Protein AF-A0A1X0S242-F1 (afdb_monomer_lite)

Organism: Rhizopus microsporus (NCBI:txid58291)

Secondary structure (DSSP, 8-state):
-HHHHHHHHHHHHHHHHHHHHHHHTHHHHHH-HHHHHHHHHHHHHHHH-TT----HHHHHHHHHTPPP----TT--SSTHHHHHHHHHHHHHHHH------

Foldseek 3Di:
DVVVVVLLVQLLVLLVLLLVLCVVLVQLCVQDVVSVVVSVVLLVCSVVDSNDDRPSVVNNVVSVPDDRPPDDDDPDDDCPVVSVVSSVVSVVSNPPDDPDD

Radius of gyration: 15.32 Å; chains: 1; bounding box: 39×18×52 Å

Sequence (101 aa):
MPYIYTQQFYYINSAYKLNEIIQQYQHIIKQDPVARCMIGFVAAQLIRDPTFSLPVESIEDWLKSREPIKDTDNVTSENNSDLNTLMDILKGICYESPSEE

pLDDT: mean 78.46, std 15.27, range [37.0, 92.62]

Structure (mmCIF, N/CA/C/O backbone):
data_AF-A0A1X0S242-F1
#
_entry.id   AF-A0A1X0S242-F1
#
loop_
_atom_site.group_PDB
_atom_site.id
_atom_site.type_symbol
_atom_site.label_atom_id
_atom_site.label_alt_id
_atom_site.label_comp_id
_atom_site.label_asym_id
_atom_site.label_entity_id
_atom_site.label_seq_id
_atom_site.pdbx_PDB_ins_code
_atom_site.Cartn_x
_atom_site.Cartn_y
_atom_site.Cartn_z
_atom_site.occupancy
_atom_site.B_iso_or_equiv
_atom_site.auth_seq_id
_atom_site.auth_comp_id
_atom_site.auth_asym_id
_atom_site.auth_atom_id
_atom_site.pdbx_PDB_model_num
ATOM 1 N N . MET A 1 1 ? 14.494 4.717 -27.806 1.00 46.56 1 MET A N 1
ATOM 2 C CA . MET A 1 1 ? 13.450 3.854 -27.215 1.00 46.56 1 MET A CA 1
ATOM 3 C C . MET A 1 1 ? 12.647 4.650 -26.180 1.00 46.56 1 MET A C 1
ATOM 5 O O . MET A 1 1 ? 13.072 4.715 -25.038 1.00 46.56 1 MET A O 1
ATOM 9 N N . PRO A 1 2 ? 11.536 5.310 -26.553 1.00 58.69 2 PRO A N 1
ATOM 10 C CA . PRO A 1 2 ? 10.785 6.185 -25.635 1.00 58.69 2 PRO A CA 1
ATOM 11 C C . PRO A 1 2 ? 9.827 5.447 -24.675 1.00 58.69 2 PRO A C 1
ATOM 13 O O . PRO A 1 2 ? 9.520 5.970 -23.612 1.00 58.69 2 PRO A O 1
ATOM 16 N N . TYR A 1 3 ? 9.374 4.234 -25.020 1.00 57.84 3 TYR A N 1
ATOM 17 C CA . TYR A 1 3 ? 8.348 3.495 -24.260 1.00 57.84 3 TYR A CA 1
ATOM 18 C C . TYR A 1 3 ? 8.824 2.918 -22.917 1.00 57.84 3 TYR A C 1
ATOM 20 O O . TYR A 1 3 ? 8.042 2.826 -21.979 1.00 57.84 3 TYR A O 1
ATOM 28 N N . ILE A 1 4 ? 10.100 2.541 -22.814 1.00 60.16 4 ILE A N 1
ATOM 29 C CA . ILE A 1 4 ? 10.669 1.968 -21.582 1.00 60.16 4 ILE A CA 1
ATOM 30 C C . ILE A 1 4 ? 10.829 3.070 -20.520 1.00 60.16 4 ILE A C 1
ATOM 32 O O . ILE A 1 4 ? 10.498 2.878 -19.354 1.00 60.16 4 ILE A O 1
ATOM 36 N N . TYR A 1 5 ? 11.238 4.265 -20.956 1.00 61.06 5 TYR A N 1
ATOM 37 C CA . TYR A 1 5 ? 11.438 5.431 -20.094 1.00 61.06 5 TYR A CA 1
ATOM 38 C C . TYR A 1 5 ? 10.135 5.939 -19.469 1.00 61.06 5 TYR A C 1
ATOM 40 O O . TYR A 1 5 ? 10.099 6.299 -18.293 1.00 61.06 5 TYR A O 1
ATOM 48 N N . THR A 1 6 ? 9.045 5.960 -20.243 1.00 64.81 6 THR A N 1
ATOM 49 C CA . THR A 1 6 ? 7.740 6.385 -19.729 1.00 64.81 6 THR A CA 1
ATOM 50 C C . THR A 1 6 ? 7.205 5.395 -18.701 1.00 64.81 6 THR A C 1
ATOM 52 O O . THR A 1 6 ? 6.767 5.824 -17.639 1.00 64.81 6 THR A O 1
ATOM 55 N N . GLN A 1 7 ? 7.291 4.086 -18.962 1.00 68.50 7 GLN A N 1
ATOM 56 C CA . GLN A 1 7 ? 6.853 3.054 -18.014 1.00 68.50 7 GLN A CA 1
ATOM 57 C C . GLN A 1 7 ? 7.621 3.111 -16.687 1.00 68.50 7 GLN A C 1
ATOM 59 O O . GLN A 1 7 ? 7.002 3.049 -15.627 1.00 68.50 7 GLN A O 1
ATOM 64 N N . GLN A 1 8 ? 8.938 3.318 -16.732 1.00 75.62 8 GLN A N 1
ATOM 65 C CA . GLN A 1 8 ? 9.757 3.451 -15.527 1.00 75.62 8 GLN A CA 1
ATOM 66 C C . GLN A 1 8 ? 9.380 4.696 -14.706 1.00 75.62 8 GLN A C 1
ATOM 68 O O . GLN A 1 8 ? 9.260 4.619 -13.486 1.00 75.62 8 GLN A O 1
ATOM 73 N N . PHE A 1 9 ? 9.096 5.825 -15.365 1.00 79.50 9 PHE A N 1
ATOM 74 C CA . PHE A 1 9 ? 8.623 7.037 -14.689 1.00 79.50 9 PHE A CA 1
ATOM 75 C C . PHE A 1 9 ? 7.251 6.845 -14.018 1.00 79.50 9 PHE A C 1
ATOM 77 O O . PHE A 1 9 ? 7.052 7.277 -12.882 1.00 79.50 9 PHE A O 1
ATOM 84 N N . TYR A 1 10 ? 6.305 6.169 -14.685 1.00 82.38 10 TYR A N 1
ATOM 85 C CA . TYR A 1 10 ? 4.994 5.852 -14.100 1.00 82.38 10 TYR A CA 1
ATOM 86 C C . TYR A 1 10 ? 5.108 4.932 -12.883 1.00 82.38 10 TYR A C 1
ATOM 88 O O . TYR A 1 10 ? 4.406 5.145 -11.890 1.00 82.38 10 TYR A O 1
ATOM 96 N N . TYR A 1 11 ? 5.999 3.946 -12.946 1.00 84.69 11 TYR A N 1
ATOM 97 C CA . TYR A 1 11 ? 6.258 3.031 -11.843 1.00 84.69 11 TYR A CA 1
ATOM 98 C C . TYR A 1 11 ? 6.838 3.757 -10.620 1.00 84.69 11 TYR A C 1
ATOM 100 O O . TYR A 1 11 ? 6.267 3.672 -9.532 1.00 84.69 11 TYR A O 1
ATOM 108 N N . ILE A 1 12 ? 7.890 4.562 -10.815 1.00 87.25 12 ILE A N 1
ATOM 109 C CA . ILE A 1 12 ? 8.507 5.378 -9.756 1.00 87.25 12 ILE A CA 1
ATOM 110 C C . ILE A 1 12 ? 7.475 6.320 -9.124 1.00 87.25 12 ILE A C 1
ATOM 112 O O . ILE A 1 12 ? 7.353 6.389 -7.902 1.00 87.25 12 ILE A O 1
ATOM 116 N N . ASN A 1 13 ? 6.676 7.006 -9.945 1.00 88.44 13 ASN A N 1
ATOM 117 C CA . ASN A 1 13 ? 5.626 7.899 -9.458 1.00 88.44 13 ASN A CA 1
ATOM 118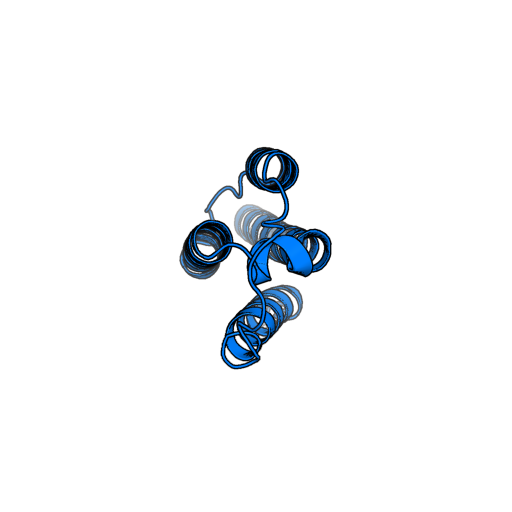 C C . ASN A 1 13 ? 4.550 7.149 -8.651 1.00 88.44 13 ASN A C 1
ATOM 120 O O . ASN A 1 13 ? 4.043 7.664 -7.657 1.00 88.44 13 ASN A O 1
ATOM 124 N N . SER A 1 14 ? 4.206 5.923 -9.049 1.00 88.12 14 SER A N 1
ATOM 125 C CA . SER A 1 14 ? 3.245 5.089 -8.317 1.00 88.12 14 SER A CA 1
ATOM 126 C C . SER A 1 14 ? 3.804 4.646 -6.963 1.00 88.12 14 SER A C 1
ATOM 128 O O . SER A 1 14 ? 3.098 4.731 -5.959 1.00 88.12 14 SER A O 1
ATOM 130 N N . ALA A 1 15 ? 5.079 4.246 -6.904 1.00 88.50 15 ALA A N 1
ATOM 131 C CA . ALA A 1 15 ? 5.753 3.896 -5.652 1.00 88.50 15 ALA A CA 1
ATOM 132 C C . ALA A 1 15 ? 5.834 5.096 -4.699 1.00 88.50 15 ALA A C 1
ATOM 134 O O . ALA A 1 15 ? 5.512 4.967 -3.515 1.00 88.50 15 ALA A O 1
ATOM 135 N N . TYR A 1 16 ? 6.166 6.274 -5.233 1.00 89.88 16 TYR A N 1
ATOM 136 C CA . TYR A 1 16 ? 6.191 7.525 -4.480 1.00 89.88 16 TYR A CA 1
ATOM 137 C C . TYR A 1 16 ? 4.821 7.858 -3.876 1.00 89.88 16 TYR A C 1
ATOM 139 O O . TYR A 1 16 ? 4.709 8.037 -2.663 1.00 89.88 16 TYR A O 1
ATOM 147 N N . LYS A 1 17 ? 3.760 7.853 -4.693 1.00 90.62 17 LYS A N 1
ATOM 148 C CA . LYS A 1 17 ? 2.392 8.143 -4.233 1.00 90.62 17 LYS A CA 1
ATOM 149 C C . LYS A 1 17 ? 1.899 7.148 -3.187 1.00 90.62 17 LYS A C 1
ATOM 151 O O . LYS A 1 17 ? 1.265 7.547 -2.214 1.00 90.62 17 LYS A O 1
ATOM 156 N N . LEU A 1 18 ? 2.190 5.857 -3.362 1.00 91.62 18 LEU A N 1
ATOM 157 C CA . LEU A 1 18 ? 1.829 4.854 -2.362 1.00 91.62 18 LEU A CA 1
ATOM 158 C C . LEU A 1 18 ? 2.544 5.116 -1.032 1.00 91.62 18 LEU A C 1
ATOM 160 O O . LEU A 1 18 ? 1.920 5.039 0.023 1.00 91.62 18 LEU A O 1
ATOM 164 N N . ASN A 1 19 ? 3.831 5.467 -1.078 1.00 91.75 19 ASN A N 1
ATOM 165 C CA . ASN A 1 19 ? 4.594 5.812 0.117 1.00 91.75 19 ASN A CA 1
ATOM 166 C C . ASN A 1 19 ? 4.025 7.056 0.832 1.00 91.75 19 ASN A C 1
ATOM 168 O O . ASN A 1 19 ? 3.923 7.049 2.060 1.00 91.75 19 ASN A O 1
ATOM 172 N N . GLU A 1 20 ? 3.590 8.085 0.096 1.00 92.62 20 GLU A N 1
ATOM 173 C CA . GLU A 1 20 ? 2.922 9.258 0.683 1.00 92.62 20 GLU A CA 1
ATOM 174 C C . GLU A 1 20 ? 1.606 8.895 1.384 1.00 92.62 20 GLU A C 1
ATOM 176 O O . GLU A 1 20 ? 1.397 9.291 2.533 1.00 92.62 20 GLU A O 1
ATOM 181 N N . ILE A 1 21 ? 0.753 8.079 0.749 1.00 92.00 21 ILE A N 1
ATOM 182 C CA . ILE A 1 21 ? -0.496 7.590 1.360 1.00 92.00 21 ILE A CA 1
ATOM 183 C C . ILE A 1 21 ? -0.195 6.846 2.665 1.00 92.00 21 ILE A C 1
ATOM 185 O O . ILE A 1 21 ? -0.821 7.106 3.695 1.00 92.00 21 ILE A O 1
ATOM 189 N N . ILE A 1 22 ? 0.771 5.924 2.647 1.00 91.69 22 ILE A N 1
ATOM 190 C CA . ILE A 1 22 ? 1.126 5.134 3.833 1.00 91.69 22 ILE A CA 1
ATOM 191 C C . ILE A 1 22 ? 1.586 6.045 4.973 1.00 91.69 22 ILE A C 1
ATOM 193 O O . ILE A 1 22 ? 1.207 5.827 6.126 1.00 91.69 22 ILE A O 1
ATOM 197 N N . GLN A 1 23 ? 2.364 7.082 4.660 1.00 90.75 23 GLN A N 1
ATOM 198 C CA . GLN A 1 23 ? 2.838 8.047 5.643 1.00 90.75 23 GLN A CA 1
ATOM 199 C C . GLN A 1 23 ? 1.694 8.897 6.216 1.00 90.75 23 GLN A C 1
ATOM 201 O O . GLN A 1 23 ? 1.605 9.066 7.433 1.00 90.75 23 GLN A O 1
ATOM 206 N N . GLN A 1 24 ? 0.800 9.405 5.367 1.00 91.75 24 GLN A N 1
ATOM 207 C CA . GLN A 1 24 ? -0.318 10.257 5.779 1.00 91.75 24 GLN A CA 1
ATOM 208 C C . GLN A 1 24 ? -1.326 9.505 6.661 1.00 91.75 24 GLN A C 1
ATOM 210 O O . GLN A 1 24 ? -1.770 10.014 7.693 1.00 91.75 24 GLN A O 1
ATOM 215 N N . TYR A 1 25 ? -1.655 8.266 6.293 1.00 90.06 25 TYR A N 1
ATOM 216 C CA . TYR A 1 25 ? -2.671 7.452 6.968 1.00 90.06 25 TYR A CA 1
ATOM 217 C C . TYR A 1 25 ? -2.072 6.399 7.905 1.00 90.06 25 TYR A C 1
ATOM 219 O O . TYR A 1 25 ? -2.758 5.463 8.319 1.00 90.06 25 TYR A O 1
ATOM 227 N N . GLN A 1 26 ? -0.803 6.559 8.296 1.00 89.12 26 GLN A N 1
ATOM 228 C CA . GLN A 1 26 ? -0.077 5.587 9.116 1.00 89.12 26 GLN A CA 1
ATOM 229 C C . GLN A 1 26 ? -0.809 5.258 10.428 1.00 89.12 26 GLN A C 1
ATOM 231 O O . GLN A 1 26 ? -0.789 4.119 10.886 1.00 89.12 26 GLN A O 1
ATOM 236 N N . HIS A 1 27 ? -1.472 6.249 11.025 1.00 86.12 27 HIS A N 1
ATOM 237 C CA . HIS A 1 27 ? -2.250 6.100 12.254 1.00 86.12 27 HIS A CA 1
ATOM 238 C C . HIS A 1 27 ? -3.469 5.178 12.072 1.00 86.12 27 HIS A C 1
ATOM 240 O O . HIS A 1 27 ? -3.702 4.321 12.921 1.00 86.12 27 HIS A O 1
ATOM 246 N N . ILE A 1 28 ? -4.178 5.286 10.941 1.00 87.19 28 ILE A N 1
ATOM 247 C CA . ILE A 1 28 ? -5.304 4.406 10.584 1.00 87.19 28 ILE A CA 1
ATOM 248 C C . ILE A 1 28 ? -4.784 3.004 10.284 1.00 87.19 28 ILE A C 1
ATOM 250 O O . ILE A 1 28 ? -5.251 2.024 10.856 1.00 87.19 28 ILE A O 1
ATOM 254 N N . ILE A 1 29 ? -3.762 2.910 9.429 1.00 88.25 29 ILE A N 1
ATOM 255 C CA . ILE A 1 29 ? -3.189 1.633 8.997 1.00 88.25 29 ILE A CA 1
ATOM 256 C C . ILE A 1 29 ? -2.683 0.843 10.208 1.00 88.25 29 ILE A C 1
ATOM 258 O O . ILE A 1 29 ? -2.957 -0.343 10.344 1.00 88.25 29 ILE A O 1
ATOM 262 N N . LYS A 1 30 ? -1.997 1.486 11.154 1.00 85.62 30 LYS A N 1
ATOM 263 C CA . LYS A 1 30 ? -1.508 0.803 12.360 1.00 85.62 30 LYS A CA 1
ATOM 264 C C . LYS A 1 30 ? -2.632 0.250 13.229 1.00 85.62 30 LYS A C 1
ATOM 266 O O . LYS A 1 30 ? -2.469 -0.826 13.796 1.00 85.62 30 LYS A O 1
ATOM 271 N N . GLN A 1 31 ? -3.769 0.925 13.311 1.00 84.88 31 GLN A N 1
ATOM 272 C CA . GLN A 1 31 ? -4.881 0.510 14.169 1.00 84.88 31 GLN A CA 1
ATOM 273 C C . GLN A 1 31 ? -5.799 -0.509 13.487 1.00 84.88 31 GLN A C 1
ATOM 275 O O . GLN A 1 31 ? -6.398 -1.339 14.162 1.00 84.88 31 GLN A O 1
ATOM 280 N N . ASP A 1 32 ? -5.830 -0.528 12.156 1.00 85.19 32 ASP A N 1
ATOM 281 C CA . ASP A 1 32 ? -6.754 -1.347 11.386 1.00 85.19 32 ASP A CA 1
ATOM 282 C C . ASP A 1 32 ? -6.042 -2.505 10.650 1.00 85.19 32 ASP A C 1
ATOM 284 O O . ASP A 1 32 ? -5.338 -2.287 9.659 1.00 85.19 32 ASP A O 1
ATOM 288 N N . PRO A 1 33 ? -6.224 -3.767 11.084 1.00 85.25 33 PRO A N 1
ATOM 289 C CA . PRO A 1 33 ? -5.577 -4.917 10.451 1.00 85.25 33 PRO A CA 1
ATOM 290 C C . PRO A 1 33 ? -6.016 -5.144 8.995 1.00 85.25 33 PRO A C 1
ATOM 292 O O . PRO A 1 33 ? -5.227 -5.657 8.197 1.00 85.25 33 PRO A O 1
ATOM 295 N N . VAL A 1 34 ? -7.232 -4.735 8.620 1.00 89.38 34 VAL A N 1
ATOM 296 C CA . VAL A 1 34 ? -7.713 -4.810 7.233 1.00 89.38 34 VAL A CA 1
ATOM 297 C C . VAL A 1 34 ? -7.004 -3.762 6.382 1.00 89.38 34 VAL A C 1
ATOM 299 O O . VAL A 1 34 ? -6.582 -4.072 5.268 1.00 89.38 34 VAL A O 1
ATOM 302 N N . ALA A 1 35 ? -6.802 -2.552 6.913 1.00 89.69 35 ALA A N 1
ATOM 303 C CA . ALA A 1 35 ? -5.992 -1.527 6.256 1.00 89.69 35 ALA A CA 1
ATOM 304 C C . ALA A 1 35 ? -4.550 -1.995 6.039 1.00 89.69 35 ALA A C 1
ATOM 306 O O . ALA A 1 35 ? -4.039 -1.857 4.929 1.00 89.69 35 ALA A O 1
ATOM 307 N N . ARG A 1 36 ? -3.918 -2.637 7.033 1.00 88.31 36 ARG A N 1
ATOM 308 C CA . ARG A 1 36 ? -2.567 -3.217 6.861 1.00 88.31 36 ARG A CA 1
ATOM 309 C C . ARG A 1 36 ? -2.520 -4.242 5.738 1.00 88.31 36 ARG A C 1
ATOM 311 O O . ARG A 1 36 ? -1.646 -4.152 4.882 1.00 88.31 36 ARG A O 1
ATOM 318 N N . CYS A 1 37 ? -3.459 -5.189 5.718 1.00 89.19 37 CYS A N 1
ATOM 319 C CA . CYS A 1 37 ? -3.495 -6.223 4.682 1.00 89.19 37 CYS A CA 1
ATOM 320 C C . CYS A 1 37 ? -3.713 -5.632 3.286 1.00 89.19 37 CYS A C 1
ATOM 322 O O . CYS A 1 37 ? -3.007 -6.003 2.352 1.00 89.19 37 CYS A O 1
ATOM 324 N N . MET A 1 38 ? -4.659 -4.702 3.143 1.00 91.56 38 MET A N 1
ATOM 325 C CA . MET A 1 38 ? -4.941 -4.039 1.867 1.00 91.56 38 MET A CA 1
ATOM 326 C C . MET A 1 38 ? -3.717 -3.283 1.347 1.00 91.56 38 MET A C 1
ATOM 328 O O . MET A 1 38 ? -3.329 -3.465 0.196 1.00 91.56 38 MET A O 1
ATOM 332 N N . ILE A 1 39 ? -3.067 -2.492 2.202 1.00 92.50 39 ILE A N 1
ATOM 333 C CA . ILE A 1 39 ? -1.859 -1.746 1.838 1.00 92.50 39 ILE A CA 1
ATOM 334 C C . ILE A 1 39 ? -0.709 -2.686 1.474 1.00 92.50 39 ILE A C 1
ATOM 336 O O . ILE A 1 39 ? -0.073 -2.487 0.440 1.00 92.50 39 ILE A O 1
ATOM 340 N N . GLY A 1 40 ? -0.474 -3.736 2.264 1.00 90.94 4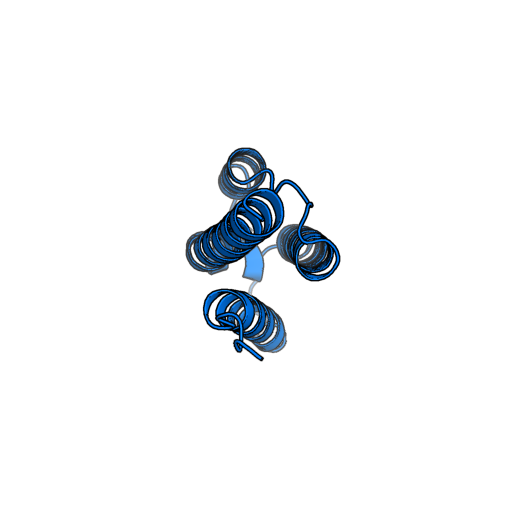0 GLY A N 1
ATOM 341 C CA . GLY A 1 40 ? 0.553 -4.735 1.965 1.00 90.94 40 GLY A CA 1
ATOM 342 C C . GLY A 1 40 ? 0.302 -5.448 0.634 1.00 90.94 40 GLY A C 1
ATOM 343 O O . GLY A 1 40 ? 1.227 -5.621 -0.155 1.00 90.94 40 GLY A O 1
ATOM 344 N N . PHE A 1 41 ? -0.953 -5.797 0.339 1.00 90.94 41 PHE A N 1
ATOM 345 C CA . PHE A 1 41 ? -1.330 -6.415 -0.931 1.00 90.94 41 PHE A CA 1
ATOM 346 C C . PHE A 1 41 ? -1.085 -5.481 -2.119 1.00 90.94 41 PHE A C 1
ATOM 348 O O . PHE A 1 41 ? -0.462 -5.887 -3.098 1.00 90.94 41 PHE A O 1
ATOM 355 N N . VAL A 1 42 ? -1.540 -4.230 -2.032 1.00 91.62 42 VAL A N 1
ATOM 356 C CA . VAL A 1 42 ? -1.343 -3.231 -3.091 1.00 91.62 42 VAL A CA 1
ATOM 357 C C . VAL A 1 42 ? 0.144 -2.976 -3.329 1.00 91.62 42 VAL A C 1
ATOM 359 O O . VAL A 1 42 ? 0.587 -2.959 -4.476 1.00 91.62 42 VAL A O 1
ATOM 362 N N . ALA A 1 43 ? 0.928 -2.832 -2.260 1.00 90.75 43 ALA A N 1
ATOM 363 C CA . ALA A 1 43 ? 2.365 -2.636 -2.373 1.00 90.75 43 ALA A CA 1
ATOM 364 C C . ALA A 1 43 ? 3.058 -3.851 -3.003 1.00 90.75 43 ALA A C 1
ATOM 366 O O . ALA A 1 43 ? 3.896 -3.681 -3.881 1.00 90.75 43 ALA A O 1
ATOM 367 N N . ALA A 1 44 ? 2.667 -5.074 -2.635 1.00 90.81 44 ALA A N 1
ATOM 368 C CA . ALA A 1 44 ? 3.204 -6.287 -3.247 1.00 90.81 44 ALA A CA 1
ATOM 369 C C . ALA A 1 44 ? 2.871 -6.391 -4.746 1.00 90.81 44 ALA A C 1
ATOM 371 O O . ALA A 1 44 ? 3.719 -6.825 -5.525 1.00 90.81 44 ALA A O 1
ATOM 372 N N . GLN A 1 45 ? 1.667 -5.980 -5.167 1.00 91.19 45 GLN A N 1
ATOM 373 C CA . GLN A 1 45 ? 1.318 -5.915 -6.592 1.00 91.19 45 GLN A CA 1
ATOM 374 C C . GLN A 1 45 ? 2.196 -4.911 -7.329 1.00 91.19 45 GLN A C 1
ATOM 376 O O . GLN A 1 45 ? 2.752 -5.254 -8.366 1.00 91.19 45 GLN A O 1
ATOM 381 N N . LEU A 1 46 ? 2.362 -3.715 -6.761 1.00 88.56 46 LEU A N 1
ATOM 382 C CA . LEU A 1 46 ? 3.187 -2.670 -7.349 1.00 88.56 46 LEU A CA 1
ATOM 383 C C . LEU A 1 46 ? 4.650 -3.115 -7.481 1.00 88.56 46 LEU A C 1
ATOM 385 O O . LEU A 1 46 ? 5.214 -3.011 -8.559 1.00 88.56 46 LEU A O 1
ATOM 389 N N . ILE A 1 47 ? 5.240 -3.678 -6.421 1.00 87.19 47 ILE A N 1
ATOM 390 C CA . ILE A 1 47 ? 6.628 -4.173 -6.427 1.00 87.19 47 ILE A CA 1
ATOM 391 C C . ILE A 1 47 ? 6.825 -5.270 -7.482 1.00 87.19 47 ILE A C 1
ATOM 393 O O . ILE A 1 47 ? 7.866 -5.338 -8.132 1.00 87.19 47 ILE A O 1
ATOM 397 N N . ARG A 1 48 ? 5.840 -6.162 -7.636 1.00 88.25 48 ARG A N 1
ATOM 398 C CA . ARG A 1 48 ? 5.928 -7.297 -8.562 1.00 88.25 48 ARG A CA 1
ATOM 399 C C . ARG A 1 48 ? 5.717 -6.889 -10.019 1.00 88.25 48 ARG A C 1
ATOM 401 O O . ARG A 1 48 ? 6.308 -7.505 -10.903 1.00 88.25 48 ARG A O 1
ATOM 408 N N . ASP A 1 49 ? 4.834 -5.930 -10.269 1.00 86.19 49 ASP A N 1
ATOM 409 C CA . ASP A 1 49 ? 4.402 -5.540 -11.607 1.00 86.19 49 ASP A CA 1
ATOM 410 C C . ASP A 1 49 ? 4.512 -4.016 -11.791 1.00 86.19 49 ASP A C 1
ATOM 412 O O . ASP A 1 49 ? 3.620 -3.274 -11.375 1.00 86.19 49 ASP A O 1
ATOM 416 N N . PRO A 1 50 ? 5.560 -3.535 -12.486 1.00 79.75 50 PRO A N 1
ATOM 417 C CA . PRO A 1 50 ? 5.740 -2.115 -12.788 1.00 79.75 50 PRO A CA 1
ATOM 418 C C . PRO A 1 50 ? 4.619 -1.493 -13.631 1.00 79.75 50 PRO A C 1
ATOM 420 O O . PRO A 1 50 ? 4.522 -0.269 -13.721 1.00 79.75 50 PRO A O 1
ATOM 423 N N . THR A 1 51 ? 3.783 -2.315 -14.274 1.00 84.06 51 THR A N 1
ATOM 424 C CA . THR A 1 51 ? 2.626 -1.864 -15.059 1.00 84.06 51 THR A CA 1
ATOM 425 C C . THR A 1 51 ? 1.338 -1.799 -14.242 1.00 84.06 51 THR A C 1
ATOM 427 O O . THR A 1 51 ? 0.319 -1.315 -14.744 1.00 84.06 51 THR A O 1
ATOM 430 N N . PHE A 1 52 ? 1.374 -2.240 -12.980 1.00 84.44 52 PHE A N 1
ATOM 431 C CA . PHE A 1 52 ? 0.242 -2.168 -12.074 1.00 84.44 52 PHE A CA 1
ATOM 432 C C . PHE A 1 52 ? -0.217 -0.716 -11.905 1.00 84.44 52 PHE A C 1
ATOM 434 O O . PHE A 1 52 ? 0.497 0.143 -11.385 1.00 84.44 52 PHE A O 1
ATOM 441 N N . SER A 1 53 ? -1.445 -0.442 -12.342 1.00 85.38 53 SER A N 1
ATOM 442 C CA . SER A 1 53 ? -2.063 0.865 -12.163 1.00 85.38 53 SER A CA 1
ATOM 443 C C . SER A 1 53 ? -2.532 0.999 -10.722 1.00 85.38 53 SER A C 1
ATOM 445 O O . SER A 1 53 ? -3.493 0.353 -10.308 1.00 85.38 53 SER A O 1
ATOM 447 N N . LEU A 1 54 ? -1.835 1.835 -9.955 1.00 84.94 54 LEU A N 1
ATOM 448 C CA . LEU A 1 54 ? -2.182 2.114 -8.571 1.00 84.94 54 LEU A CA 1
ATOM 449 C C . LEU A 1 54 ? -3.453 2.986 -8.505 1.00 84.94 54 LEU A C 1
ATOM 451 O O . LEU A 1 54 ? -3.408 4.142 -8.939 1.00 84.94 54 LEU A O 1
ATOM 455 N N . PRO A 1 55 ? -4.570 2.508 -7.921 1.00 86.81 55 PRO A N 1
ATOM 456 C CA . PRO A 1 55 ? -5.786 3.304 -7.772 1.00 86.81 55 PRO A CA 1
ATOM 457 C C . PRO A 1 55 ? -5.673 4.234 -6.552 1.00 86.81 55 PRO A C 1
ATOM 459 O O . PRO A 1 55 ? -6.344 4.043 -5.540 1.00 86.81 55 PRO A O 1
ATOM 462 N N . VAL A 1 56 ? -4.779 5.226 -6.643 1.00 86.19 56 VAL A N 1
ATOM 463 C CA . VAL A 1 56 ? -4.395 6.152 -5.556 1.00 86.19 56 VAL A CA 1
ATOM 464 C C . VAL A 1 56 ? -5.617 6.782 -4.890 1.00 86.19 56 VAL A C 1
ATOM 466 O O . VAL A 1 56 ? -5.778 6.655 -3.681 1.00 86.19 56 VAL A O 1
ATOM 469 N N . GLU A 1 57 ? -6.501 7.396 -5.680 1.00 87.75 57 GLU A N 1
ATOM 470 C CA . GLU A 1 57 ? -7.700 8.083 -5.178 1.00 87.75 57 GLU A CA 1
ATOM 471 C C . GLU A 1 57 ? -8.633 7.121 -4.436 1.00 87.75 57 GLU A C 1
ATOM 473 O O . GLU A 1 57 ? -9.072 7.409 -3.330 1.00 87.75 57 GLU A O 1
ATOM 478 N N . SER A 1 58 ? -8.868 5.926 -4.987 1.00 90.38 58 SER A N 1
ATOM 479 C CA . SER A 1 58 ? -9.738 4.931 -4.354 1.00 90.38 58 SER A CA 1
ATOM 480 C C . SER A 1 58 ? -9.169 4.403 -3.038 1.00 90.38 58 SER A C 1
ATOM 482 O O . SER A 1 58 ? -9.925 4.164 -2.098 1.00 90.38 58 SER A O 1
ATOM 484 N N . ILE A 1 59 ? -7.848 4.213 -2.956 1.00 90.12 59 ILE A N 1
ATOM 485 C CA . ILE A 1 59 ? -7.178 3.809 -1.713 1.00 90.12 59 ILE A CA 1
ATOM 486 C C . ILE A 1 59 ? -7.290 4.929 -0.680 1.00 90.12 59 ILE A C 1
ATOM 488 O O . ILE A 1 59 ? -7.599 4.660 0.481 1.00 90.12 59 ILE A O 1
ATOM 492 N N . GLU A 1 60 ? -7.064 6.174 -1.095 1.00 90.69 60 GLU A N 1
ATOM 493 C CA . GLU A 1 60 ? -7.128 7.331 -0.212 1.00 90.69 60 GLU A CA 1
ATOM 494 C C . GLU A 1 60 ? -8.546 7.557 0.330 1.00 90.69 60 GLU A C 1
ATOM 496 O O . GLU A 1 60 ? -8.729 7.692 1.538 1.00 90.69 60 GLU A O 1
ATOM 501 N N . ASP A 1 61 ? -9.560 7.528 -0.534 1.00 91.94 61 ASP A N 1
ATOM 502 C CA . ASP A 1 61 ? -10.963 7.677 -0.142 1.00 91.94 61 ASP A CA 1
ATOM 503 C C . ASP A 1 61 ? -11.418 6.541 0.777 1.00 91.94 61 ASP A C 1
ATOM 505 O O . ASP A 1 61 ? -12.113 6.768 1.771 1.00 91.94 61 ASP A O 1
ATOM 509 N N . TRP A 1 62 ? -10.967 5.315 0.507 1.00 91.94 62 TRP A N 1
ATOM 510 C CA . TRP A 1 62 ? -11.238 4.180 1.377 1.00 91.94 62 TRP A CA 1
ATOM 511 C C . TRP A 1 62 ? -10.584 4.336 2.755 1.00 91.94 62 TRP A C 1
ATOM 513 O O . TRP A 1 62 ? -11.236 4.070 3.766 1.00 91.94 62 TRP A O 1
ATOM 523 N N . LEU A 1 63 ? -9.33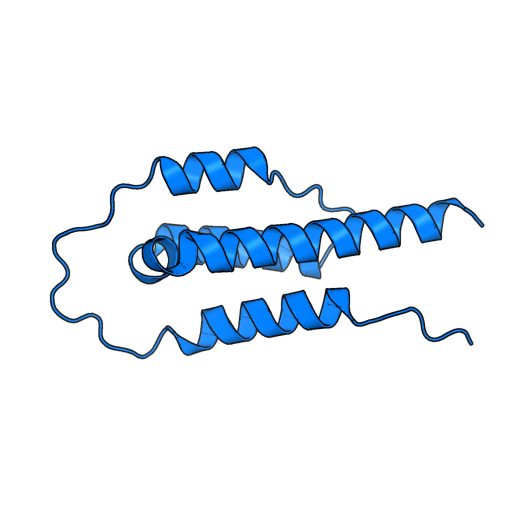8 4.817 2.829 1.00 89.56 63 LEU A N 1
ATOM 524 C CA . LEU A 1 63 ? -8.670 5.114 4.101 1.00 89.56 63 LEU A CA 1
ATOM 525 C C . LEU A 1 63 ? -9.355 6.258 4.857 1.00 89.56 63 LEU A C 1
ATOM 527 O O . LEU A 1 63 ? -9.527 6.148 6.066 1.00 89.56 63 LEU A O 1
ATOM 531 N N . LYS A 1 64 ? -9.807 7.313 4.166 1.00 88.94 64 LYS A N 1
ATOM 532 C CA . LYS A 1 64 ? -10.591 8.412 4.765 1.00 88.94 64 LYS A CA 1
ATOM 533 C C . LYS A 1 64 ? -11.919 7.935 5.343 1.00 88.94 64 LYS A C 1
ATOM 535 O O . LYS A 1 64 ? -12.367 8.464 6.354 1.00 88.94 64 LYS A O 1
ATOM 540 N N . SER A 1 65 ? -12.552 6.953 4.700 1.00 89.06 65 SER A N 1
ATOM 541 C CA . SER A 1 65 ? -13.827 6.390 5.157 1.00 89.06 65 SER A CA 1
ATOM 542 C C . SER A 1 65 ? -13.700 5.509 6.404 1.00 89.06 65 SER A C 1
ATOM 544 O O . SER A 1 65 ? -14.710 5.153 7.010 1.00 89.06 65 SER A O 1
ATOM 546 N N . ARG A 1 66 ? -12.472 5.138 6.794 1.00 81.88 66 ARG A N 1
ATOM 547 C CA . ARG A 1 66 ? -12.223 4.304 7.970 1.00 81.88 66 ARG A CA 1
ATOM 548 C C . ARG A 1 66 ? -12.335 5.146 9.235 1.00 81.88 66 ARG A C 1
ATOM 550 O O . ARG A 1 66 ? -11.581 6.095 9.434 1.00 81.88 66 ARG A O 1
ATOM 557 N N . GLU A 1 67 ? -13.253 4.767 10.1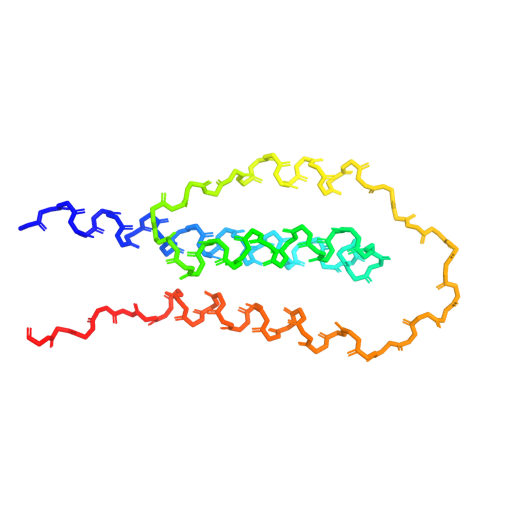17 1.00 71.31 67 GLU A N 1
ATOM 558 C CA . GLU A 1 67 ? -13.302 5.349 11.453 1.00 71.31 67 GLU A CA 1
ATOM 559 C C . GLU A 1 67 ? -12.117 4.836 12.286 1.00 71.31 67 GLU A C 1
ATOM 561 O O . GLU A 1 67 ? -11.843 3.631 12.287 1.00 71.31 67 GLU A O 1
ATOM 566 N N . PRO A 1 68 ? -11.402 5.716 13.008 1.00 62.47 68 PRO A N 1
ATOM 567 C CA . PRO A 1 68 ? -10.379 5.275 13.941 1.00 62.47 68 PRO A CA 1
ATOM 568 C C . PRO A 1 68 ? -11.043 4.416 15.021 1.00 62.47 68 PRO A C 1
ATOM 570 O O . PRO A 1 68 ? -11.977 4.861 15.694 1.00 62.47 68 PRO A O 1
ATOM 573 N N . ILE A 1 69 ? -10.570 3.179 15.176 1.00 64.25 69 ILE A N 1
ATOM 574 C CA . ILE A 1 69 ? -11.077 2.243 16.181 1.00 64.25 69 ILE A CA 1
ATOM 575 C C . ILE A 1 69 ? -10.727 2.830 17.556 1.00 64.25 69 ILE A C 1
ATOM 577 O O . ILE A 1 69 ? -9.566 2.836 17.958 1.00 64.25 69 ILE A O 1
ATOM 581 N N . LYS A 1 70 ? -11.728 3.391 18.248 1.00 57.53 70 LYS A N 1
ATOM 582 C CA . LYS A 1 70 ? -11.538 4.135 19.508 1.00 57.53 70 LYS A CA 1
ATOM 583 C C . LYS A 1 70 ? -11.233 3.261 20.724 1.00 57.53 70 LYS A C 1
ATOM 585 O O . LYS A 1 70 ? -10.753 3.799 21.712 1.00 57.53 70 LYS A O 1
ATOM 590 N N . ASP A 1 71 ? -11.437 1.951 20.636 1.00 51.66 71 ASP A N 1
ATOM 591 C CA . ASP A 1 71 ? -11.272 1.032 21.764 1.00 51.66 71 ASP A CA 1
ATOM 592 C C . ASP A 1 71 ? -10.320 -0.107 21.416 1.00 51.66 71 ASP A C 1
ATOM 594 O O . ASP A 1 71 ? -10.708 -1.245 21.144 1.00 51.66 71 ASP A O 1
ATOM 598 N N . THR A 1 72 ? -9.025 0.182 21.428 1.00 52.00 72 THR A N 1
ATOM 599 C CA . THR A 1 72 ? -8.051 -0.880 21.674 1.00 52.00 72 THR A CA 1
ATOM 600 C C . THR A 1 72 ? -6.951 -0.331 22.557 1.00 52.00 72 THR A C 1
ATOM 602 O O . THR A 1 72 ? -5.866 0.033 22.103 1.00 52.00 72 THR A O 1
ATOM 605 N N . ASP A 1 73 ? -7.261 -0.265 23.851 1.00 48.16 73 ASP A N 1
ATOM 606 C CA . ASP A 1 73 ? -6.238 -0.275 24.881 1.00 48.16 73 ASP A CA 1
ATOM 607 C C . ASP A 1 73 ? -5.248 -1.404 24.558 1.00 48.16 73 ASP A C 1
ATOM 609 O O . ASP A 1 73 ? -5.586 -2.587 24.539 1.00 48.16 73 ASP A O 1
ATOM 613 N N . ASN A 1 74 ? -4.004 -1.006 24.299 1.00 49.28 74 ASN A N 1
ATOM 614 C CA . ASN A 1 74 ? -2.829 -1.859 24.392 1.00 49.28 74 ASN A CA 1
ATOM 615 C C . ASN A 1 74 ? -2.630 -2.962 23.325 1.00 49.28 74 ASN A C 1
ATOM 617 O O . ASN A 1 74 ? -2.259 -4.083 23.665 1.00 49.28 74 ASN A O 1
ATOM 621 N N . VAL A 1 75 ? -2.713 -2.640 22.026 1.00 54.22 75 VAL A N 1
ATOM 622 C CA . VAL A 1 75 ? -1.876 -3.358 21.034 1.00 54.22 75 VAL A CA 1
ATOM 623 C C . VAL A 1 75 ? -0.548 -2.619 20.913 1.00 54.22 75 VAL A C 1
ATOM 625 O O . VAL A 1 75 ? -0.296 -1.831 20.001 1.00 54.22 75 VAL A O 1
ATOM 628 N N . THR A 1 76 ? 0.301 -2.830 21.912 1.00 48.69 76 THR A N 1
ATOM 629 C CA . THR A 1 76 ? 1.682 -2.374 21.903 1.00 48.69 76 THR A CA 1
ATOM 630 C C . THR A 1 76 ? 2.485 -3.146 20.845 1.00 48.69 76 THR A C 1
ATOM 632 O O . THR A 1 76 ? 2.705 -4.345 20.921 1.00 48.69 76 THR A O 1
ATOM 635 N N . SER A 1 77 ? 2.989 -2.388 19.873 1.00 52.19 77 SER A N 1
ATOM 636 C CA . SER A 1 77 ? 4.430 -2.292 19.604 1.00 52.19 77 SER A CA 1
ATOM 637 C C . SER A 1 77 ? 5.173 -3.323 18.736 1.00 52.19 77 SER A C 1
ATOM 639 O O . SER A 1 77 ? 6.309 -3.006 18.393 1.00 52.19 77 SER A O 1
ATOM 641 N N . GLU A 1 78 ? 4.621 -4.454 18.288 1.00 51.75 78 GLU A N 1
ATOM 642 C CA . GLU A 1 78 ? 5.423 -5.376 17.436 1.00 51.75 78 GLU A CA 1
ATOM 643 C C . GLU A 1 78 ? 5.234 -5.185 15.916 1.00 51.75 78 GLU A C 1
ATOM 645 O O . GLU A 1 78 ? 6.208 -5.205 15.169 1.00 51.75 78 GLU A O 1
ATOM 650 N N . ASN A 1 79 ? 4.038 -4.825 15.438 1.00 53.00 79 ASN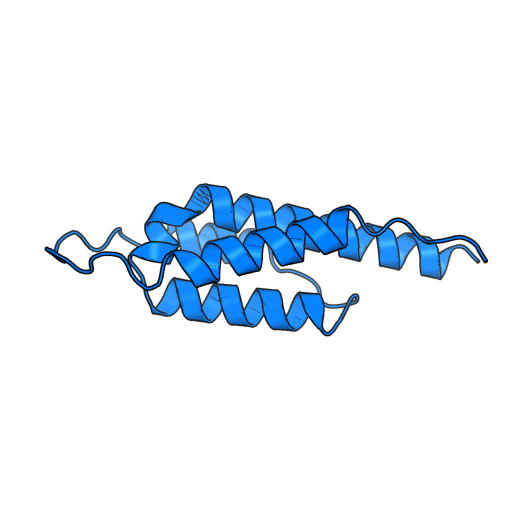 A N 1
ATOM 651 C CA . ASN A 1 79 ? 3.761 -4.698 13.990 1.00 53.00 79 ASN A CA 1
ATOM 652 C C . ASN A 1 79 ? 4.186 -3.354 13.357 1.00 53.00 79 ASN A C 1
ATOM 654 O O . ASN A 1 79 ? 3.888 -3.081 12.194 1.00 53.00 79 ASN A O 1
ATOM 658 N N . ASN A 1 80 ? 4.844 -2.471 14.115 1.00 58.56 80 ASN A N 1
ATOM 659 C CA . ASN A 1 80 ? 5.323 -1.186 13.591 1.00 58.56 80 ASN A CA 1
ATOM 660 C C . ASN A 1 80 ? 6.545 -1.345 12.677 1.00 58.56 80 ASN A C 1
ATOM 662 O O . ASN A 1 80 ? 6.761 -0.493 11.814 1.00 58.56 80 ASN A O 1
ATOM 666 N N . SER A 1 81 ? 7.330 -2.408 12.876 1.00 62.31 81 SER A N 1
ATOM 667 C CA . SER A 1 81 ? 8.526 -2.686 12.079 1.00 62.31 81 SER A CA 1
ATOM 668 C C . SER A 1 81 ? 8.168 -2.898 10.608 1.00 62.31 81 SER A C 1
ATOM 670 O O . SER A 1 81 ? 8.738 -2.242 9.742 1.00 62.31 81 SER A O 1
ATOM 672 N N . ASP A 1 82 ? 7.149 -3.714 10.331 1.00 78.75 82 ASP A N 1
ATOM 673 C CA . ASP A 1 82 ? 6.817 -4.153 8.970 1.00 78.75 82 ASP A CA 1
ATOM 674 C C . ASP A 1 82 ? 6.345 -3.011 8.063 1.00 78.75 82 ASP A C 1
ATOM 676 O O . ASP A 1 82 ? 6.681 -2.967 6.879 1.00 78.75 82 ASP A O 1
ATOM 680 N N . LEU A 1 83 ? 5.599 -2.045 8.613 1.00 82.12 83 LEU A N 1
ATOM 681 C CA . LEU A 1 83 ? 5.134 -0.889 7.842 1.00 82.12 83 LEU A CA 1
ATOM 682 C C . LEU A 1 83 ? 6.284 0.065 7.504 1.00 82.12 83 LEU A C 1
ATOM 684 O O . LEU A 1 83 ? 6.321 0.616 6.407 1.00 82.12 83 LEU A O 1
ATOM 688 N N . ASN A 1 84 ? 7.230 0.244 8.429 1.00 83.94 84 ASN A N 1
ATOM 689 C CA . ASN A 1 84 ? 8.421 1.049 8.174 1.00 83.94 84 ASN A CA 1
ATOM 690 C C . ASN A 1 84 ? 9.320 0.365 7.131 1.00 83.94 84 ASN A C 1
ATOM 692 O O . ASN A 1 84 ? 9.746 1.019 6.186 1.00 83.94 84 ASN A O 1
ATOM 696 N N . THR A 1 85 ? 9.511 -0.957 7.229 1.00 87.06 85 THR A N 1
ATOM 697 C CA . THR A 1 85 ? 10.225 -1.743 6.210 1.00 87.06 85 THR A CA 1
ATOM 698 C C . THR A 1 85 ? 9.571 -1.612 4.833 1.00 87.06 85 THR A C 1
ATOM 700 O O . THR A 1 85 ? 10.271 -1.443 3.838 1.00 87.06 85 THR A O 1
ATOM 703 N N . LEU A 1 86 ? 8.235 -1.624 4.756 1.00 86.44 86 LEU A N 1
ATOM 704 C CA . LEU A 1 86 ? 7.518 -1.415 3.497 1.00 86.44 86 LEU A CA 1
ATOM 705 C C . LEU A 1 86 ? 7.792 -0.029 2.895 1.00 86.44 86 LEU A C 1
ATOM 707 O O . LEU A 1 86 ? 8.049 0.082 1.698 1.00 86.44 86 LEU A O 1
ATOM 711 N N . MET A 1 87 ? 7.760 1.021 3.718 1.00 86.12 87 MET A N 1
ATOM 712 C CA . MET A 1 87 ? 8.086 2.383 3.281 1.00 86.12 87 MET A CA 1
ATOM 713 C C . MET A 1 87 ? 9.532 2.490 2.783 1.00 86.12 87 MET A C 1
ATOM 715 O O . MET A 1 87 ? 9.786 3.166 1.788 1.00 86.12 87 MET A O 1
ATOM 719 N N . ASP A 1 88 ? 10.475 1.809 3.433 1.00 88.19 88 ASP A N 1
ATOM 720 C CA . ASP A 1 88 ? 11.879 1.803 3.015 1.00 88.19 88 ASP A CA 1
ATOM 721 C C . ASP A 1 88 ? 12.075 1.099 1.664 1.00 88.19 88 ASP A C 1
ATOM 723 O O . ASP A 1 88 ? 12.801 1.612 0.812 1.00 88.19 88 ASP A O 1
ATOM 727 N N . ILE A 1 89 ? 11.365 -0.008 1.409 1.00 87.88 89 ILE A N 1
ATOM 728 C CA . ILE A 1 89 ? 11.361 -0.680 0.096 1.00 87.88 89 ILE A CA 1
ATOM 729 C C . ILE A 1 89 ? 10.803 0.251 -0.990 1.00 87.88 89 ILE A C 1
ATOM 731 O O . ILE A 1 89 ? 11.413 0.407 -2.048 1.00 87.88 89 ILE A O 1
ATOM 735 N N . LEU A 1 90 ? 9.666 0.909 -0.728 1.00 85.94 90 LEU A N 1
ATOM 736 C CA . LEU A 1 90 ? 9.051 1.839 -1.683 1.00 85.94 90 LEU A CA 1
ATOM 737 C C . LEU A 1 90 ? 9.954 3.043 -1.977 1.00 85.94 90 LEU A C 1
ATOM 739 O O . LEU A 1 90 ? 10.050 3.477 -3.125 1.00 85.94 90 LEU A O 1
ATOM 743 N N . LYS A 1 91 ? 10.659 3.558 -0.964 1.00 87.00 91 LYS A N 1
ATOM 744 C CA . LYS A 1 91 ? 11.685 4.588 -1.154 1.00 87.00 91 LYS A CA 1
ATOM 745 C C . LYS A 1 91 ? 12.843 4.070 -1.996 1.00 87.00 91 LYS A C 1
ATOM 747 O O . LYS A 1 91 ? 13.264 4.780 -2.898 1.00 87.00 91 LYS A O 1
ATOM 752 N N . GLY A 1 92 ? 13.322 2.851 -1.749 1.00 85.25 92 GLY A N 1
ATOM 753 C CA . GLY A 1 92 ? 14.368 2.213 -2.553 1.00 85.25 92 GLY A CA 1
ATOM 754 C C . GLY A 1 92 ? 14.044 2.233 -4.049 1.00 85.25 92 GLY A C 1
ATOM 755 O O . GLY A 1 92 ? 14.857 2.698 -4.839 1.00 85.25 92 GLY A O 1
ATOM 756 N N . ILE A 1 93 ? 12.809 1.878 -4.416 1.00 83.19 93 ILE A N 1
ATOM 757 C CA . ILE A 1 93 ? 12.314 1.937 -5.804 1.00 83.19 93 ILE A CA 1
ATOM 758 C C . ILE A 1 93 ? 12.345 3.364 -6.374 1.00 83.19 93 ILE A C 1
ATOM 760 O O . ILE A 1 93 ? 12.607 3.556 -7.558 1.00 83.19 93 ILE A O 1
ATOM 764 N N . CYS A 1 94 ? 12.101 4.383 -5.546 1.00 78.69 94 CYS A N 1
ATOM 765 C CA . CYS A 1 94 ? 12.187 5.780 -5.977 1.00 78.69 94 CYS A CA 1
ATOM 766 C C . CYS A 1 94 ? 13.631 6.243 -6.239 1.00 78.69 94 CYS A C 1
ATOM 768 O O . CYS A 1 94 ? 13.828 7.208 -6.978 1.00 78.69 94 CYS A O 1
ATOM 770 N N . TYR A 1 95 ? 14.625 5.598 -5.619 1.00 72.81 95 TYR A N 1
ATOM 771 C CA . TYR A 1 95 ? 16.040 5.977 -5.703 1.00 72.81 95 TYR A CA 1
ATOM 772 C C . TYR A 1 95 ? 16.877 5.078 -6.620 1.00 72.81 95 TYR A C 1
ATOM 774 O O . TYR A 1 95 ? 17.971 5.493 -7.004 1.00 72.81 95 TYR A O 1
ATOM 782 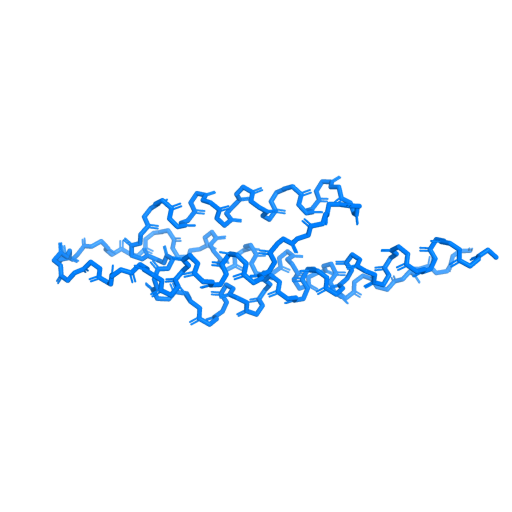N N . GLU A 1 96 ? 16.384 3.898 -7.011 1.00 64.62 96 GLU A N 1
ATOM 783 C CA . GLU A 1 96 ? 16.966 3.088 -8.088 1.00 64.62 96 GLU A CA 1
ATOM 784 C C . GLU A 1 96 ? 16.814 3.822 -9.434 1.00 64.62 96 GLU A C 1
ATOM 786 O O . GLU A 1 96 ? 15.913 3.584 -10.238 1.00 64.62 96 GLU A O 1
ATOM 791 N N . SER A 1 97 ? 17.713 4.779 -9.668 1.00 55.22 97 SER A N 1
ATOM 792 C CA . SER A 1 97 ? 17.980 5.323 -10.998 1.00 55.22 97 SER A CA 1
ATOM 793 C C . SER A 1 97 ? 18.610 4.231 -11.866 1.00 55.22 97 SER A C 1
ATOM 795 O O . SER A 1 97 ? 19.345 3.392 -11.340 1.00 55.22 97 SER A O 1
ATOM 797 N N . PRO A 1 98 ? 18.356 4.223 -13.185 1.00 50.47 98 PRO A N 1
ATOM 798 C CA . PRO A 1 98 ? 18.928 3.223 -14.071 1.00 50.47 98 PRO A CA 1
ATOM 799 C C . PRO A 1 98 ? 20.452 3.351 -14.037 1.00 50.47 98 PRO A C 1
ATOM 801 O O . PRO A 1 98 ? 21.003 4.383 -14.414 1.00 50.47 98 PRO A O 1
ATOM 804 N N . SER A 1 99 ? 21.141 2.314 -13.568 1.00 45.19 99 SER A N 1
ATOM 805 C CA . SER A 1 99 ? 22.552 2.136 -13.877 1.00 45.19 99 SER A CA 1
ATOM 806 C C . SER A 1 99 ? 22.655 1.947 -15.392 1.00 45.19 99 SER A C 1
ATOM 808 O O . SER A 1 99 ? 22.252 0.906 -15.910 1.00 45.19 99 SER A O 1
ATOM 810 N N . GLU A 1 100 ? 23.099 2.989 -16.095 1.00 43.34 100 GLU A N 1
ATOM 811 C CA . GLU A 1 100 ? 23.523 2.915 -17.493 1.00 43.34 100 GLU A CA 1
ATOM 812 C C . GLU A 1 100 ? 24.711 1.938 -17.578 1.00 43.34 100 GLU A C 1
ATOM 814 O O . GLU A 1 100 ? 25.802 2.251 -17.098 1.00 43.34 100 GLU A O 1
ATOM 819 N N . GLU A 1 101 ? 24.486 0.749 -18.146 1.00 37.00 101 GLU A N 1
ATOM 820 C CA . GLU A 1 101 ? 25.529 -0.057 -18.804 1.00 37.00 101 GLU A CA 1
ATOM 821 C C . GLU A 1 101 ? 25.483 0.180 -20.318 1.00 37.00 101 GLU A C 1
ATOM 823 O O . GLU A 1 101 ? 24.361 0.203 -20.884 1.00 37.00 101 GLU A O 1
#